Protein AF-A0A0G0KPV8-F1 (afdb_monomer)

Structure (mmCIF, N/CA/C/O backbone):
data_AF-A0A0G0KPV8-F1
#
_entry.id   AF-A0A0G0KPV8-F1
#
loop_
_atom_site.group_PDB
_atom_site.id
_atom_site.type_symbol
_atom_site.label_atom_id
_atom_site.label_alt_id
_atom_site.label_comp_id
_atom_site.label_asym_id
_atom_site.label_entity_id
_atom_site.label_seq_id
_atom_site.pdbx_PDB_ins_code
_atom_site.Cartn_x
_atom_site.Cartn_y
_atom_site.Cartn_z
_atom_site.occupancy
_atom_site.B_iso_or_equiv
_atom_site.auth_seq_id
_atom_site.auth_comp_id
_atom_site.auth_asym_id
_atom_site.auth_atom_id
_atom_site.pdbx_PDB_model_num
ATOM 1 N N . MET A 1 1 ? -15.717 16.623 8.808 1.00 37.78 1 MET A N 1
ATOM 2 C CA . MET A 1 1 ? -15.236 17.236 7.547 1.00 37.78 1 MET A CA 1
ATOM 3 C C . MET A 1 1 ? -15.168 16.130 6.508 1.00 37.78 1 MET A C 1
ATOM 5 O O . MET A 1 1 ? -14.520 15.136 6.810 1.00 37.78 1 MET A O 1
ATOM 9 N N . PRO A 1 2 ? -15.839 16.237 5.352 1.00 32.25 2 PRO A N 1
ATOM 10 C CA . PRO A 1 2 ? -15.746 15.210 4.321 1.00 32.25 2 PRO A CA 1
ATOM 11 C C . PRO A 1 2 ? -14.362 15.266 3.662 1.00 32.25 2 PRO A C 1
ATOM 13 O O . PRO A 1 2 ? -13.895 16.333 3.261 1.00 32.25 2 PRO A O 1
ATOM 16 N N . PHE A 1 3 ? -13.693 14.118 3.597 1.00 34.88 3 PHE A N 1
ATOM 17 C CA . PHE A 1 3 ? -12.403 13.953 2.938 1.00 34.88 3 PHE A CA 1
ATOM 18 C C . PHE A 1 3 ? -12.666 13.779 1.438 1.00 34.88 3 PHE A C 1
ATOM 20 O O . PHE A 1 3 ? -13.140 12.733 1.004 1.00 34.88 3 PHE A O 1
ATOM 27 N N . PHE A 1 4 ? -12.422 14.819 0.640 1.00 32.41 4 PHE A N 1
ATOM 28 C CA . PHE A 1 4 ? -12.480 14.699 -0.816 1.00 32.41 4 PHE A CA 1
ATOM 29 C C . PHE A 1 4 ? -11.115 14.223 -1.333 1.00 32.41 4 PHE A C 1
ATOM 31 O O . PHE A 1 4 ? -10.108 14.876 -1.039 1.00 32.41 4 PHE A O 1
ATOM 38 N N . PRO A 1 5 ? -11.039 13.118 -2.098 1.00 35.03 5 PRO A N 1
ATOM 39 C CA . PRO A 1 5 ? -9.805 12.758 -2.779 1.00 35.03 5 PRO A CA 1
ATOM 40 C C . PRO A 1 5 ? -9.482 13.826 -3.840 1.00 35.03 5 PRO A C 1
ATOM 42 O O . PRO A 1 5 ? -10.398 14.347 -4.482 1.00 35.03 5 PRO A O 1
ATOM 45 N N . PRO A 1 6 ? -8.203 14.183 -4.044 1.00 35.88 6 PRO A N 1
ATOM 46 C CA . PRO A 1 6 ? -7.834 15.152 -5.065 1.00 35.88 6 PRO A CA 1
ATOM 47 C C . PRO A 1 6 ? -8.181 14.606 -6.456 1.00 35.88 6 PRO A C 1
ATOM 49 O O . PRO A 1 6 ? -7.718 13.539 -6.858 1.00 35.88 6 PRO A O 1
ATOM 52 N N . THR A 1 7 ? -8.998 15.356 -7.196 1.00 36.56 7 THR A N 1
ATOM 53 C CA . THR A 1 7 ? -9.322 15.091 -8.600 1.00 36.56 7 THR A CA 1
ATOM 54 C C . THR A 1 7 ? -8.047 15.171 -9.438 1.00 36.56 7 THR A C 1
ATOM 56 O O . THR A 1 7 ? -7.501 16.254 -9.648 1.00 36.56 7 THR A O 1
ATOM 59 N N . ILE A 1 8 ? -7.563 14.028 -9.928 1.00 40.00 8 ILE A N 1
ATOM 60 C CA . ILE A 1 8 ? -6.449 13.975 -10.879 1.00 40.00 8 ILE A CA 1
ATOM 61 C C . ILE A 1 8 ? -6.999 14.329 -12.264 1.00 40.00 8 ILE A C 1
ATOM 63 O O . ILE A 1 8 ? -7.727 13.550 -12.879 1.00 40.00 8 ILE A O 1
ATOM 67 N N . ILE A 1 9 ? -6.668 15.525 -12.749 1.00 34.44 9 ILE A N 1
ATOM 68 C CA . ILE A 1 9 ? -6.967 15.957 -14.117 1.00 34.44 9 ILE A CA 1
ATOM 69 C C . ILE A 1 9 ? -5.923 15.321 -15.042 1.00 34.44 9 ILE A C 1
ATOM 71 O O . ILE A 1 9 ? -4.773 15.751 -15.074 1.00 34.44 9 ILE A O 1
ATOM 75 N N . PHE A 1 10 ? -6.319 14.304 -15.808 1.00 35.56 10 PHE A N 1
ATOM 76 C CA . PHE A 1 10 ? -5.518 13.807 -16.927 1.00 35.56 10 PHE A CA 1
ATOM 77 C C . PHE A 1 10 ? -5.703 14.750 -18.118 1.00 35.56 10 PHE A C 1
ATOM 79 O O . PHE A 1 10 ? -6.682 14.662 -18.857 1.00 35.56 10 PHE A O 1
ATOM 86 N N . SER A 1 11 ? -4.775 15.688 -18.300 1.00 38.69 11 SER A N 1
ATOM 87 C CA . SER A 1 11 ? -4.678 16.461 -19.535 1.00 38.69 11 SER A CA 1
ATOM 88 C C . SER A 1 11 ? -4.129 15.565 -20.647 1.00 38.69 11 SER A C 1
ATOM 90 O O . SER A 1 11 ? -2.937 15.264 -20.691 1.00 38.69 11 SER A O 1
ATOM 92 N N . SER A 1 12 ? -5.012 15.126 -21.537 1.00 43.44 12 SER A N 1
ATOM 93 C CA . SER A 1 12 ? -4.695 14.331 -22.722 1.00 43.44 12 SER A CA 1
ATOM 94 C C . SER A 1 12 ? -3.884 15.144 -23.742 1.00 43.44 12 SER A C 1
ATOM 96 O O . SER A 1 12 ? -4.461 15.789 -24.616 1.00 43.44 12 SER A O 1
ATOM 98 N N . SER A 1 13 ? -2.551 15.092 -23.686 1.00 43.19 13 SER A N 1
ATOM 99 C CA . SER A 1 13 ? -1.697 15.436 -24.834 1.00 43.19 13 SER A CA 1
ATOM 100 C C . SER A 1 13 ? -0.900 14.208 -25.279 1.00 43.19 13 SER A C 1
ATOM 102 O O . SER A 1 13 ? 0.164 13.893 -24.753 1.00 43.19 13 SER A O 1
ATOM 104 N N . LEU A 1 14 ? -1.461 13.506 -26.261 1.00 44.09 14 LEU A N 1
ATOM 105 C CA . LEU A 1 14 ? -0.892 12.369 -26.983 1.00 44.09 14 LEU A CA 1
ATOM 106 C C . LEU A 1 14 ? 0.286 12.792 -27.887 1.00 44.09 14 LEU A C 1
ATOM 108 O O . LEU A 1 14 ? 0.075 12.877 -29.090 1.00 44.09 14 LEU A O 1
ATOM 112 N N . ILE A 1 15 ? 1.507 13.041 -27.384 1.00 41.22 15 ILE A N 1
ATOM 113 C CA . ILE A 1 15 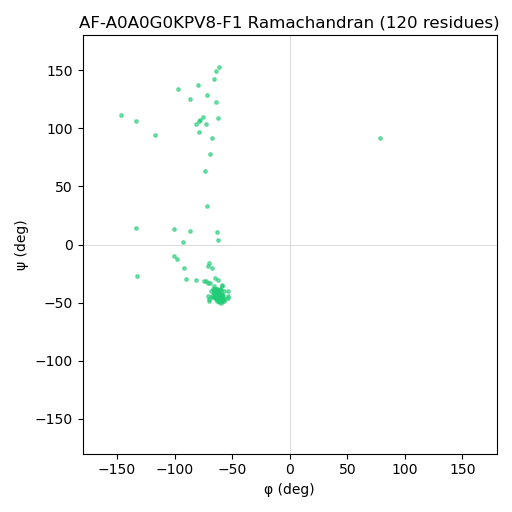? 2.725 13.075 -28.236 1.00 41.22 15 ILE A CA 1
ATOM 114 C C . ILE A 1 15 ? 3.978 12.554 -27.480 1.00 41.22 15 ILE A C 1
ATOM 116 O O . ILE A 1 15 ? 4.530 13.216 -26.606 1.00 41.22 15 ILE A O 1
ATOM 120 N N . SER A 1 16 ? 4.471 11.385 -27.919 1.00 40.62 16 SER A N 1
ATOM 121 C CA . SER A 1 16 ? 5.710 10.652 -27.554 1.00 40.62 16 SER A CA 1
ATOM 122 C C . SER A 1 16 ? 5.715 9.844 -26.234 1.00 40.62 16 SER A C 1
ATOM 124 O O . SER A 1 16 ? 6.117 10.304 -25.170 1.00 40.62 16 SER A O 1
ATOM 126 N N . ASN A 1 17 ? 5.354 8.559 -26.334 1.00 49.47 17 ASN A N 1
ATOM 127 C CA . ASN A 1 17 ? 5.237 7.585 -25.231 1.00 49.47 17 ASN A CA 1
ATOM 128 C C . ASN A 1 17 ? 6.544 7.243 -24.467 1.00 49.47 17 ASN A C 1
ATOM 130 O O . ASN A 1 17 ? 6.559 6.306 -23.675 1.00 49.47 17 ASN A O 1
ATOM 134 N N . SER A 1 18 ? 7.648 7.966 -24.673 1.00 50.09 18 SER A N 1
ATOM 135 C CA . SER A 1 18 ? 8.922 7.715 -23.976 1.00 50.09 18 SER A CA 1
ATOM 136 C C . SER A 1 18 ? 9.589 8.964 -23.403 1.00 50.09 18 SER A C 1
ATOM 138 O O . SER A 1 18 ? 10.293 8.855 -22.399 1.00 50.09 18 SER A O 1
ATOM 140 N N . ALA A 1 19 ? 9.361 10.153 -23.976 1.00 51.62 19 ALA A N 1
ATOM 141 C CA . ALA A 1 19 ? 10.082 11.357 -23.562 1.00 51.62 19 ALA A CA 1
ATOM 142 C C . ALA A 1 19 ? 9.618 11.880 -22.194 1.00 51.62 19 ALA A C 1
ATOM 144 O O . ALA A 1 19 ? 10.437 12.397 -21.437 1.00 51.62 19 ALA A O 1
ATOM 145 N N . ASN A 1 20 ? 8.341 11.684 -21.842 1.00 66.06 20 ASN A N 1
ATOM 146 C CA . ASN A 1 20 ? 7.797 12.151 -20.563 1.00 66.06 20 ASN A CA 1
ATOM 147 C C . ASN A 1 20 ? 7.683 11.062 -19.487 1.00 66.06 20 ASN A C 1
ATOM 149 O O . ASN A 1 20 ? 7.472 11.371 -18.318 1.00 66.06 20 ASN A O 1
ATOM 153 N N . PHE A 1 21 ? 7.881 9.788 -19.847 1.00 68.69 21 PHE A N 1
ATOM 154 C CA . PHE A 1 21 ? 7.691 8.676 -18.913 1.00 68.69 21 PHE A CA 1
ATOM 155 C C . PHE A 1 21 ? 8.580 8.799 -17.676 1.00 68.69 21 PHE A C 1
ATOM 157 O O . PHE A 1 21 ? 8.111 8.599 -16.563 1.00 68.69 21 PHE A O 1
ATOM 164 N N . ASN A 1 22 ? 9.854 9.166 -17.839 1.00 70.44 22 ASN A N 1
ATOM 165 C CA . ASN A 1 22 ? 10.748 9.300 -16.691 1.00 70.44 22 ASN A CA 1
ATOM 166 C C . ASN A 1 22 ? 10.319 10.429 -15.743 1.00 70.44 22 ASN A C 1
ATOM 168 O O . ASN A 1 22 ? 10.365 10.227 -14.534 1.00 70.44 22 ASN A O 1
ATOM 172 N N . ALA A 1 23 ? 9.877 11.576 -16.264 1.00 73.00 23 ALA A N 1
ATOM 173 C CA . ALA A 1 23 ? 9.429 12.696 -15.438 1.00 73.00 23 ALA A CA 1
ATOM 174 C C . ALA A 1 23 ? 8.099 12.384 -14.730 1.00 73.00 23 ALA A C 1
ATOM 176 O O . ALA A 1 23 ? 7.994 12.551 -13.514 1.00 73.00 23 ALA A O 1
ATOM 177 N N . GLU A 1 24 ? 7.117 11.848 -15.461 1.00 75.81 24 GLU A N 1
ATOM 178 C CA . GLU A 1 24 ? 5.818 11.442 -14.912 1.00 75.81 24 GLU A CA 1
ATOM 179 C C . GLU A 1 24 ? 5.959 10.318 -13.878 1.00 75.81 24 GLU A C 1
ATOM 181 O O . GLU A 1 24 ? 5.386 10.401 -12.793 1.00 75.81 24 GLU A O 1
ATOM 186 N N . LYS A 1 25 ? 6.792 9.306 -14.159 1.00 79.19 25 LYS A N 1
ATOM 187 C CA . LYS A 1 25 ? 7.123 8.223 -13.222 1.00 79.19 25 LYS A CA 1
ATOM 188 C C . LYS A 1 25 ? 7.742 8.768 -11.942 1.00 79.19 25 LYS A C 1
ATOM 190 O O . LYS A 1 25 ? 7.325 8.370 -10.860 1.00 79.19 25 LYS A O 1
ATOM 195 N N . VAL A 1 26 ? 8.742 9.648 -12.047 1.00 78.38 26 VAL A N 1
ATOM 196 C CA . VAL A 1 26 ? 9.411 10.232 -10.872 1.00 78.38 26 VAL A CA 1
ATOM 197 C C . VAL A 1 26 ? 8.399 11.000 -10.026 1.00 78.38 26 V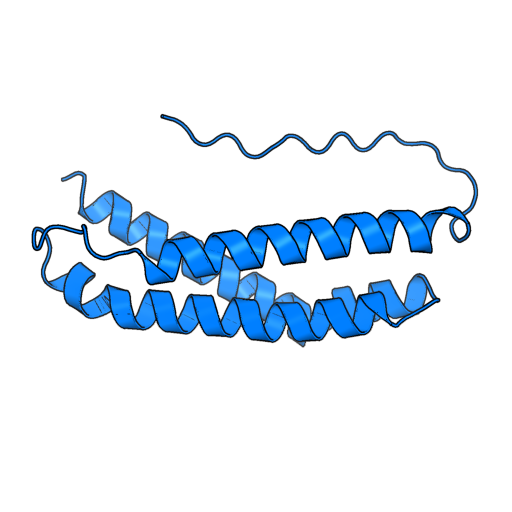AL A C 1
ATOM 199 O O . VAL A 1 26 ? 8.332 10.776 -8.820 1.00 78.38 26 VAL A O 1
ATOM 202 N N . SER A 1 27 ? 7.567 11.838 -10.648 1.00 80.38 27 SER A N 1
ATOM 203 C CA . SER A 1 27 ? 6.517 12.575 -9.942 1.00 80.38 27 SER A CA 1
ATOM 204 C C . SER A 1 27 ? 5.527 11.636 -9.248 1.00 80.38 27 SER A C 1
ATOM 206 O O . SER A 1 27 ? 5.279 11.788 -8.056 1.00 80.38 27 SER A O 1
ATOM 208 N N . ALA A 1 28 ? 4.995 10.639 -9.961 1.00 80.31 28 ALA A N 1
ATOM 209 C CA . ALA A 1 28 ? 4.004 9.706 -9.429 1.00 80.31 28 ALA A CA 1
ATOM 210 C C . ALA A 1 28 ? 4.564 8.825 -8.300 1.00 80.31 28 ALA A C 1
ATOM 212 O O . ALA A 1 28 ? 3.933 8.694 -7.252 1.00 80.31 28 ALA A O 1
ATOM 213 N N . VAL A 1 29 ? 5.768 8.261 -8.471 1.00 81.25 29 VAL A N 1
ATOM 214 C CA . VAL A 1 29 ? 6.441 7.471 -7.426 1.00 81.25 29 VAL A CA 1
ATOM 215 C C . VAL A 1 29 ? 6.705 8.330 -6.191 1.00 81.25 29 VAL A C 1
ATOM 217 O O . VAL A 1 29 ? 6.464 7.867 -5.079 1.00 8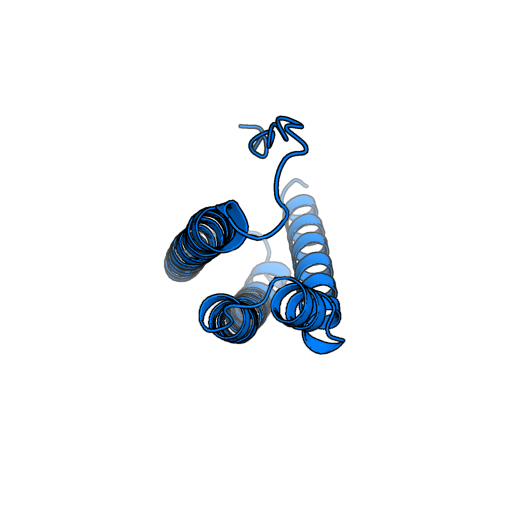1.25 29 VAL A O 1
ATOM 220 N N . ASN A 1 30 ? 7.144 9.580 -6.362 1.00 82.00 30 ASN A N 1
ATOM 221 C CA . ASN A 1 30 ? 7.379 10.484 -5.238 1.00 82.00 30 ASN A CA 1
ATOM 222 C C . ASN A 1 30 ? 6.083 10.812 -4.493 1.00 82.00 30 ASN A C 1
ATOM 224 O O . ASN A 1 30 ? 6.058 10.702 -3.271 1.00 82.00 30 ASN A O 1
ATOM 228 N N . THR A 1 31 ? 4.993 11.133 -5.200 1.00 84.75 31 THR A N 1
ATOM 229 C CA . THR A 1 31 ? 3.682 11.354 -4.571 1.00 84.75 31 THR A CA 1
ATOM 230 C C . THR A 1 31 ? 3.255 10.141 -3.748 1.00 84.75 31 THR A C 1
ATOM 232 O O . THR A 1 31 ? 2.887 10.295 -2.587 1.00 84.75 31 THR A O 1
ATOM 235 N N . LEU A 1 32 ? 3.367 8.930 -4.303 1.00 82.00 32 LEU A N 1
ATOM 236 C CA . LEU A 1 32 ? 3.005 7.701 -3.594 1.00 82.00 32 LEU A CA 1
ATOM 237 C C . LEU A 1 32 ? 3.893 7.454 -2.365 1.00 82.00 32 LEU A C 1
ATOM 239 O O . LEU A 1 32 ? 3.382 7.098 -1.303 1.00 82.00 32 LEU A O 1
ATOM 243 N N . LYS A 1 33 ? 5.206 7.697 -2.474 1.00 79.06 33 LYS A N 1
ATOM 244 C CA . LYS A 1 33 ? 6.142 7.585 -1.347 1.00 79.06 33 LYS A CA 1
ATOM 245 C C . LYS A 1 33 ? 5.822 8.577 -0.233 1.00 79.06 33 LYS A C 1
ATOM 247 O O . LYS A 1 33 ? 5.767 8.169 0.924 1.00 79.06 33 LYS A O 1
ATOM 252 N N . THR A 1 34 ? 5.539 9.834 -0.567 1.00 81.75 34 THR A N 1
ATOM 253 C CA . THR A 1 34 ? 5.160 10.858 0.415 1.00 81.75 34 THR A CA 1
ATOM 254 C C . THR A 1 34 ? 3.816 10.543 1.074 1.00 81.75 34 THR A C 1
ATOM 256 O O . THR A 1 34 ? 3.689 10.665 2.291 1.00 81.75 34 THR A O 1
ATOM 259 N N . THR A 1 35 ? 2.815 10.088 0.312 1.00 78.88 35 THR A N 1
ATOM 260 C CA . THR A 1 35 ? 1.524 9.656 0.874 1.00 78.88 35 THR A CA 1
ATOM 261 C C . THR A 1 35 ? 1.703 8.503 1.860 1.00 78.88 35 THR A C 1
ATOM 263 O O . THR A 1 35 ? 1.116 8.528 2.940 1.00 78.88 35 THR A O 1
ATOM 266 N N . ARG A 1 36 ? 2.556 7.528 1.529 1.00 80.25 36 ARG A N 1
ATOM 267 C CA . ARG A 1 36 ? 2.922 6.420 2.420 1.00 80.25 36 ARG A CA 1
ATOM 268 C C . ARG A 1 36 ? 3.598 6.910 3.701 1.00 80.25 36 ARG A C 1
ATOM 270 O O . ARG A 1 36 ? 3.208 6.492 4.784 1.00 80.25 36 ARG A O 1
ATOM 277 N N . GLU A 1 37 ? 4.603 7.776 3.591 1.00 80.94 37 GLU A N 1
ATOM 278 C CA . GLU A 1 37 ? 5.330 8.330 4.745 1.00 80.94 37 GLU A CA 1
ATOM 279 C C . GLU A 1 37 ? 4.396 9.065 5.702 1.00 80.94 37 GLU A C 1
ATOM 281 O O . GLU A 1 37 ? 4.444 8.839 6.911 1.00 80.94 37 GLU A O 1
ATOM 286 N N . LYS A 1 38 ? 3.487 9.875 5.151 1.00 78.50 38 LYS A N 1
ATOM 287 C CA . LYS A 1 38 ? 2.441 10.534 5.930 1.00 78.50 38 LYS A CA 1
ATOM 288 C C . LYS A 1 38 ? 1.522 9.514 6.610 1.00 78.50 38 LYS A C 1
ATOM 290 O O . LYS A 1 38 ? 1.328 9.595 7.815 1.00 78.50 38 LYS A O 1
ATOM 295 N N . GLY A 1 39 ? 1.029 8.519 5.868 1.00 72.38 39 GLY A N 1
ATOM 296 C CA . GLY A 1 39 ? 0.159 7.475 6.415 1.00 72.38 39 GLY A CA 1
ATOM 297 C C . GLY A 1 39 ? 0.814 6.658 7.535 1.00 72.38 39 GLY A C 1
ATOM 298 O O . GLY A 1 39 ? 0.159 6.344 8.523 1.00 72.38 39 GLY A O 1
ATOM 299 N N . LEU A 1 40 ? 2.109 6.347 7.426 1.00 75.38 40 LEU A N 1
ATOM 300 C CA . LEU A 1 40 ? 2.870 5.684 8.492 1.00 75.38 40 LEU A CA 1
ATOM 301 C C . LEU A 1 40 ? 3.016 6.573 9.733 1.00 75.38 40 LEU A C 1
ATOM 303 O O . LEU A 1 40 ? 2.843 6.091 10.850 1.00 75.38 40 LEU A O 1
ATOM 307 N N . SER A 1 41 ? 3.278 7.868 9.549 1.00 74.75 41 SER A N 1
ATOM 308 C CA . SER A 1 41 ? 3.352 8.822 10.660 1.00 74.75 41 SER A CA 1
ATOM 309 C C . SER A 1 41 ? 2.006 8.984 11.380 1.00 74.75 41 SER A C 1
ATOM 311 O O . SER A 1 41 ? 1.966 9.058 12.610 1.00 74.75 41 SER A O 1
ATOM 313 N N . ASP A 1 42 ? 0.899 8.978 10.635 1.00 69.50 42 ASP A N 1
ATOM 314 C CA . ASP A 1 42 ? -0.455 9.032 11.195 1.00 69.50 42 ASP A CA 1
ATOM 315 C C . ASP A 1 42 ? -0.762 7.766 12.026 1.00 69.50 42 ASP A C 1
ATOM 317 O O . ASP A 1 42 ? -1.320 7.857 13.122 1.00 69.50 42 ASP A O 1
ATOM 321 N N . ILE A 1 43 ? -0.325 6.589 11.554 1.00 66.56 43 ILE A N 1
ATOM 322 C CA . ILE A 1 43 ? -0.432 5.307 12.276 1.00 66.56 43 ILE A CA 1
ATOM 323 C C . ILE A 1 43 ? 0.354 5.330 13.590 1.00 66.56 43 ILE A C 1
ATOM 325 O O . ILE A 1 43 ? -0.154 4.867 14.606 1.00 66.56 43 ILE A O 1
ATOM 329 N N . GLU A 1 44 ? 1.578 5.859 13.606 1.00 66.44 44 GLU A N 1
ATOM 330 C CA . GLU A 1 44 ? 2.436 5.870 14.803 1.00 66.44 44 GLU A CA 1
ATOM 331 C C . GLU A 1 44 ? 1.893 6.773 15.929 1.00 66.44 44 GLU A C 1
ATOM 333 O O . GLU A 1 44 ? 2.201 6.559 17.105 1.00 66.44 44 GLU A O 1
ATOM 338 N N . ASN A 1 45 ? 1.011 7.722 15.596 1.00 62.84 45 ASN A N 1
ATOM 339 C CA . ASN A 1 45 ? 0.427 8.697 16.519 1.00 62.84 45 ASN A CA 1
ATOM 340 C C . ASN A 1 45 ? -1.000 8.358 17.005 1.00 62.84 45 ASN A C 1
ATOM 342 O O . ASN A 1 45 ? -1.646 9.200 17.629 1.00 62.84 45 ASN A O 1
ATOM 346 N N . TYR A 1 46 ? -1.499 7.129 16.808 1.00 58.09 46 TYR A N 1
ATOM 347 C CA . TYR A 1 46 ? -2.893 6.724 17.093 1.00 58.09 46 TYR A CA 1
ATOM 348 C C . TYR A 1 46 ? -3.373 6.814 18.566 1.00 58.09 46 TYR A C 1
ATOM 350 O O . TYR A 1 46 ? -4.501 6.423 18.876 1.00 58.09 46 TYR A O 1
ATOM 358 N N . LYS A 1 47 ? -2.556 7.314 19.504 1.00 56.81 47 LYS A N 1
ATOM 359 C CA . LYS A 1 47 ? -2.771 7.266 20.968 1.00 56.81 47 LYS A CA 1
ATOM 360 C C . LYS A 1 47 ? -3.882 8.181 21.516 1.00 56.81 47 LYS A C 1
ATOM 362 O O . LYS A 1 47 ? -3.788 8.653 22.646 1.00 56.81 47 LYS A O 1
ATOM 367 N N . VAL A 1 48 ? -4.957 8.404 20.766 1.00 54.62 48 VAL A N 1
ATOM 368 C CA . VAL A 1 48 ? -6.119 9.181 21.231 1.00 54.62 48 VAL A CA 1
ATOM 369 C C . VAL A 1 48 ? -7.454 8.500 20.919 1.00 54.62 48 VAL A C 1
ATOM 371 O O . VAL A 1 48 ? -8.493 9.139 21.029 1.00 54.62 48 VAL A O 1
ATOM 374 N N . ILE A 1 49 ? -7.469 7.211 20.554 1.00 55.97 49 ILE A N 1
ATOM 375 C CA . ILE A 1 49 ? -8.731 6.467 20.433 1.00 55.97 49 ILE A CA 1
ATOM 376 C C . ILE A 1 49 ? -9.209 6.146 21.855 1.00 55.97 49 ILE A C 1
ATOM 378 O O . ILE A 1 49 ? -8.565 5.344 22.543 1.00 55.97 49 ILE A O 1
ATOM 382 N N . PRO A 1 50 ? -10.293 6.777 22.344 1.00 54.88 50 PRO A N 1
ATOM 383 C CA . PRO A 1 50 ? -10.808 6.471 23.664 1.00 54.88 50 PRO A CA 1
ATOM 384 C C . PRO A 1 50 ? -11.284 5.013 23.669 1.00 54.88 50 PRO A C 1
ATOM 386 O O . PRO A 1 50 ? -11.720 4.486 22.645 1.00 54.88 50 PRO A O 1
ATOM 389 N N . ASN A 1 51 ? -11.196 4.336 24.813 1.00 61.88 51 ASN A N 1
ATOM 390 C CA . ASN A 1 51 ? -11.635 2.946 24.964 1.00 61.88 51 ASN A CA 1
ATOM 391 C C . ASN A 1 51 ? -13.177 2.863 24.993 1.00 61.88 51 ASN A C 1
ATOM 393 O O . ASN A 1 51 ? -13.767 2.531 26.017 1.00 61.88 51 ASN A O 1
ATOM 397 N N . VAL A 1 52 ? -13.822 3.256 23.890 1.00 58.19 52 VAL A N 1
ATOM 398 C CA . VAL A 1 52 ? -15.284 3.280 23.726 1.00 58.19 52 VAL A CA 1
ATOM 399 C C . VAL A 1 52 ? -15.785 1.943 23.172 1.00 58.19 52 VAL A C 1
ATOM 401 O O . VAL A 1 52 ? -16.881 1.508 23.507 1.00 58.19 52 VAL A O 1
ATOM 404 N N . ASN A 1 53 ? -14.954 1.245 22.387 1.00 67.06 53 ASN A N 1
ATOM 405 C CA . ASN A 1 53 ? -15.265 -0.060 21.808 1.00 67.06 53 ASN A CA 1
ATOM 406 C C . ASN A 1 53 ? -14.084 -1.034 21.994 1.00 67.06 53 ASN A C 1
ATOM 408 O O . ASN A 1 53 ? -13.054 -0.935 21.323 1.00 67.06 53 ASN A O 1
ATOM 412 N N . LYS A 1 54 ? -14.245 -1.988 22.922 1.00 73.56 54 LYS A N 1
ATOM 413 C CA . LYS A 1 54 ? -13.218 -2.980 23.292 1.00 73.56 54 LYS A CA 1
ATOM 414 C C . LYS A 1 54 ? -12.833 -3.897 22.125 1.00 73.56 54 LYS A C 1
ATOM 416 O O . LYS A 1 54 ? -11.698 -4.362 22.065 1.00 73.56 54 LYS A O 1
ATOM 421 N N . GLU A 1 55 ? -13.764 -4.165 21.214 1.00 74.81 55 GLU A N 1
ATOM 422 C CA . GLU A 1 55 ? -13.531 -5.021 20.050 1.00 74.81 55 GLU A CA 1
ATOM 423 C C . GLU A 1 55 ? -12.604 -4.328 19.045 1.00 74.81 55 GLU A C 1
ATOM 425 O O . GLU A 1 55 ? -11.568 -4.887 18.680 1.00 74.81 55 GLU A O 1
ATOM 430 N N . LEU A 1 56 ? -12.889 -3.063 18.716 1.00 73.44 56 LEU A N 1
ATOM 431 C CA . LEU A 1 56 ? -12.008 -2.237 17.888 1.00 73.44 56 LEU A CA 1
ATOM 432 C C . LEU A 1 56 ? -10.643 -2.028 18.545 1.00 73.44 56 LEU A C 1
ATOM 434 O O . LEU A 1 56 ? -9.619 -2.165 17.883 1.00 73.44 56 LEU A O 1
ATOM 438 N N . TYR A 1 57 ? -10.606 -1.742 19.849 1.00 74.06 57 TYR A N 1
ATOM 439 C CA . TYR A 1 57 ? -9.347 -1.558 20.572 1.00 74.06 57 TYR A CA 1
ATOM 440 C C . TYR A 1 57 ? -8.431 -2.787 20.455 1.00 74.06 57 TYR A C 1
ATOM 442 O O . TYR A 1 57 ? -7.227 -2.650 20.245 1.00 74.06 57 TYR A O 1
ATOM 450 N N . ASN A 1 58 ? -9.003 -3.993 20.521 1.00 81.06 58 ASN A N 1
ATOM 451 C CA . ASN A 1 58 ? -8.259 -5.238 20.341 1.00 81.06 58 ASN A CA 1
ATOM 452 C C . ASN A 1 58 ? -7.879 -5.501 18.877 1.00 81.06 58 ASN A C 1
ATOM 454 O O . ASN A 1 58 ? -6.855 -6.132 18.620 1.00 81.06 58 ASN A O 1
ATOM 458 N N . ARG A 1 59 ? -8.694 -5.051 17.914 1.00 82.81 59 ARG A N 1
ATOM 459 C CA . ARG A 1 59 ? -8.459 -5.268 16.479 1.00 82.81 59 ARG A CA 1
ATOM 460 C C . ARG A 1 59 ? -7.456 -4.280 15.879 1.00 82.81 59 ARG A C 1
ATOM 462 O O . ARG A 1 59 ? -6.709 -4.642 14.971 1.00 82.81 59 ARG A O 1
ATOM 469 N N . LEU A 1 60 ? -7.392 -3.066 16.416 1.00 79.06 60 LEU A N 1
ATOM 470 C CA . LEU A 1 60 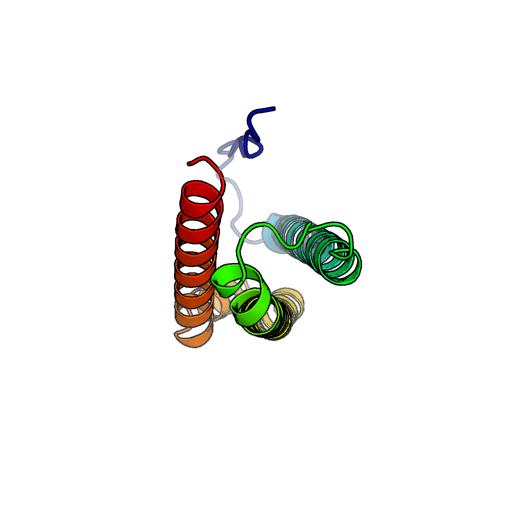? -6.585 -1.960 15.912 1.00 79.06 60 LEU A CA 1
ATOM 471 C C . LEU A 1 60 ? -5.090 -2.296 15.733 1.00 79.06 60 LEU A C 1
ATOM 473 O O . LEU A 1 60 ? -4.561 -1.981 14.668 1.00 79.06 60 LEU A O 1
ATOM 477 N N . PRO A 1 61 ? -4.391 -2.972 16.669 1.00 82.44 61 PRO A N 1
ATOM 478 C CA . PRO A 1 61 ? -2.986 -3.331 16.465 1.00 82.44 61 PRO A CA 1
ATOM 479 C C . PRO A 1 61 ? -2.761 -4.204 15.223 1.00 82.44 61 PRO A C 1
ATOM 481 O O . PRO A 1 61 ? -1.761 -4.038 14.526 1.00 82.44 61 PRO A O 1
ATOM 484 N N . TYR A 1 62 ? -3.704 -5.102 14.921 1.00 85.31 62 TYR A N 1
ATOM 485 C CA . TYR A 1 62 ? -3.637 -5.966 13.743 1.00 85.31 62 TYR A CA 1
ATOM 486 C C . TYR A 1 62 ? -3.866 -5.171 12.458 1.00 85.31 62 TYR A C 1
ATOM 488 O O . TYR A 1 62 ? -3.082 -5.308 11.525 1.00 85.31 62 TYR A O 1
ATOM 496 N N . LEU A 1 63 ? -4.860 -4.275 12.445 1.00 83.00 63 LEU A N 1
ATOM 497 C CA . LEU A 1 63 ? -5.122 -3.376 11.315 1.00 83.00 63 LEU A CA 1
ATOM 498 C C . LEU A 1 63 ? -3.911 -2.498 10.986 1.00 83.00 63 LEU A C 1
ATOM 500 O O . LEU A 1 63 ? -3.497 -2.417 9.831 1.00 83.00 63 LEU A O 1
ATOM 504 N N . LEU A 1 64 ? -3.299 -1.887 12.006 1.00 83.19 64 LEU A N 1
ATOM 505 C CA . LEU A 1 64 ? -2.117 -1.041 11.828 1.00 83.19 64 LEU A CA 1
ATOM 506 C C . LEU A 1 64 ? -0.911 -1.856 11.334 1.00 83.19 64 LEU A C 1
ATOM 508 O O . LEU A 1 64 ? -0.160 -1.388 10.478 1.00 83.19 64 LEU A O 1
ATOM 512 N N . SER A 1 65 ? -0.738 -3.085 11.832 1.00 86.88 65 SER A N 1
ATOM 513 C CA . SER A 1 65 ? 0.314 -3.996 11.366 1.00 86.88 65 SER A CA 1
ATOM 514 C C . SER A 1 65 ? 0.111 -4.423 9.910 1.00 86.88 65 SER A C 1
ATOM 516 O O . SER A 1 65 ? 1.064 -4.417 9.129 1.00 86.88 65 SER A O 1
ATOM 518 N N . ASP A 1 66 ? -1.113 -4.787 9.526 1.00 86.88 66 ASP A N 1
ATOM 519 C CA . ASP A 1 66 ? -1.432 -5.193 8.158 1.00 86.88 66 ASP A CA 1
ATOM 520 C C . ASP A 1 66 ? -1.269 -4.024 7.177 1.00 86.88 66 ASP A C 1
ATOM 522 O O . ASP A 1 66 ? -0.700 -4.207 6.097 1.00 86.88 66 ASP A O 1
ATOM 526 N N . LEU A 1 67 ? -1.677 -2.815 7.574 1.00 84.50 67 LEU A N 1
ATOM 527 C CA . LEU A 1 67 ? -1.486 -1.591 6.796 1.00 84.50 67 LEU A CA 1
ATOM 528 C C . LEU A 1 67 ? -0.001 -1.259 6.608 1.00 84.50 67 LEU A C 1
ATOM 530 O O . LEU A 1 67 ? 0.432 -0.980 5.488 1.00 84.50 67 LEU A O 1
ATOM 534 N N . LYS A 1 68 ? 0.803 -1.361 7.675 1.00 86.69 68 LYS A N 1
ATOM 535 C CA . LYS A 1 68 ? 2.257 -1.172 7.598 1.00 86.69 68 LYS A CA 1
ATOM 536 C C . LYS A 1 68 ? 2.905 -2.152 6.618 1.00 86.69 68 LYS A C 1
ATOM 538 O O . LYS A 1 68 ? 3.673 -1.721 5.761 1.00 86.69 68 LYS A O 1
ATOM 543 N N . ARG A 1 69 ? 2.550 -3.439 6.687 1.00 90.00 69 ARG A N 1
ATOM 544 C CA . ARG A 1 69 ? 3.056 -4.460 5.755 1.00 90.00 69 ARG A CA 1
ATOM 545 C C . ARG A 1 69 ? 2.697 -4.133 4.304 1.00 90.00 69 ARG A C 1
ATOM 547 O O . ARG A 1 69 ? 3.560 -4.206 3.434 1.00 90.00 69 ARG A O 1
ATOM 554 N N . VAL A 1 70 ? 1.446 -3.746 4.034 1.00 89.56 70 VAL A N 1
ATOM 555 C CA . VAL A 1 70 ? 1.015 -3.359 2.677 1.00 89.56 70 VAL A CA 1
ATOM 556 C C . VAL A 1 70 ? 1.848 -2.186 2.157 1.00 89.56 70 VAL A C 1
ATOM 558 O O . VAL A 1 70 ? 2.309 -2.229 1.019 1.00 89.56 70 VAL A O 1
ATOM 561 N N . TYR A 1 71 ? 2.107 -1.175 2.986 1.00 85.94 71 TYR A N 1
ATOM 562 C CA . TYR A 1 71 ? 2.941 -0.031 2.616 1.00 85.94 71 TYR A CA 1
ATOM 563 C C . TYR A 1 71 ? 4.407 -0.380 2.353 1.00 85.94 71 TYR A C 1
ATOM 565 O O . TYR A 1 71 ? 5.003 0.167 1.422 1.00 85.94 71 TYR A O 1
ATOM 573 N N . GLU A 1 72 ? 4.995 -1.275 3.142 1.00 89.38 72 GLU A N 1
ATOM 574 C CA . GLU A 1 72 ? 6.361 -1.758 2.921 1.00 89.38 72 GLU A CA 1
ATOM 575 C C . GLU A 1 72 ? 6.463 -2.509 1.586 1.00 89.38 72 GLU A C 1
ATOM 577 O O . GLU A 1 72 ? 7.308 -2.185 0.750 1.00 89.38 72 GLU A O 1
ATOM 582 N N . GLU A 1 73 ? 5.541 -3.436 1.325 1.00 91.94 73 GLU A N 1
ATOM 583 C CA . GLU A 1 73 ? 5.540 -4.219 0.090 1.00 91.94 73 GLU A CA 1
ATOM 584 C C . GLU A 1 73 ? 5.197 -3.386 -1.159 1.00 91.94 73 GLU A C 1
ATOM 586 O O . GLU A 1 73 ? 5.741 -3.638 -2.239 1.00 91.94 73 GLU A O 1
ATOM 591 N N . GLN A 1 74 ? 4.334 -2.371 -1.038 1.00 88.00 74 GLN A N 1
ATOM 592 C CA . GLN A 1 74 ? 4.079 -1.412 -2.117 1.00 88.00 74 GLN A CA 1
ATOM 593 C C . GLN A 1 74 ? 5.340 -0.618 -2.465 1.00 88.00 74 GLN A C 1
ATOM 595 O O . GLN A 1 74 ? 5.614 -0.398 -3.647 1.00 88.00 74 GLN A O 1
ATOM 600 N N . ASN A 1 75 ? 6.142 -0.230 -1.468 1.00 89.88 75 ASN A N 1
ATOM 601 C CA . ASN A 1 75 ? 7.383 0.496 -1.718 1.00 89.88 75 ASN A CA 1
ATOM 602 C C . ASN A 1 75 ? 8.385 -0.345 -2.525 1.00 89.88 75 ASN A C 1
ATOM 604 O O . ASN A 1 75 ? 8.997 0.176 -3.453 1.00 89.88 75 ASN A O 1
ATOM 608 N N . GLU A 1 76 ? 8.484 -1.652 -2.266 1.00 91.62 76 GLU A N 1
ATOM 609 C CA . GLU A 1 76 ? 9.324 -2.545 -3.078 1.00 91.62 76 GLU A CA 1
ATOM 610 C C . GLU A 1 76 ? 8.910 -2.568 -4.558 1.00 91.62 76 GLU A C 1
ATOM 612 O O . GLU A 1 76 ? 9.761 -2.623 -5.448 1.00 91.62 76 GLU A O 1
ATOM 617 N N . ILE A 1 77 ? 7.602 -2.552 -4.841 1.00 93.19 77 ILE A N 1
ATOM 618 C CA . ILE A 1 77 ? 7.086 -2.498 -6.215 1.00 93.19 77 ILE A CA 1
ATOM 619 C C . ILE A 1 77 ? 7.428 -1.151 -6.852 1.00 93.19 77 ILE A C 1
ATOM 621 O O . ILE A 1 77 ? 7.922 -1.113 -7.980 1.00 93.19 77 ILE A O 1
ATOM 625 N N . LEU A 1 78 ? 7.222 -0.050 -6.129 1.00 90.31 78 LEU A N 1
ATOM 626 C CA . LEU A 1 78 ? 7.517 1.292 -6.627 1.00 90.31 78 LEU A CA 1
ATOM 627 C C . LEU A 1 78 ? 9.014 1.513 -6.862 1.00 90.31 78 LEU A C 1
ATOM 629 O O . LEU A 1 78 ? 9.371 2.152 -7.847 1.00 90.31 78 LEU A O 1
ATOM 633 N N . ASP A 1 79 ? 9.891 0.943 -6.037 1.00 91.62 79 ASP A N 1
ATOM 634 C CA . ASP A 1 79 ? 11.343 1.003 -6.236 1.00 91.62 79 ASP A CA 1
ATOM 635 C C . ASP A 1 79 ? 11.776 0.255 -7.509 1.00 91.62 79 ASP A C 1
ATOM 637 O O . ASP A 1 79 ? 12.615 0.742 -8.277 1.00 91.62 79 ASP A O 1
ATOM 641 N N . LYS A 1 80 ? 11.146 -0.888 -7.810 1.00 91.69 80 LYS A N 1
ATOM 642 C CA . LYS A 1 80 ? 11.361 -1.615 -9.075 1.00 91.69 80 LYS A CA 1
ATOM 643 C C . LYS A 1 80 ? 10.895 -0.811 -10.291 1.00 91.69 80 LYS A C 1
ATOM 645 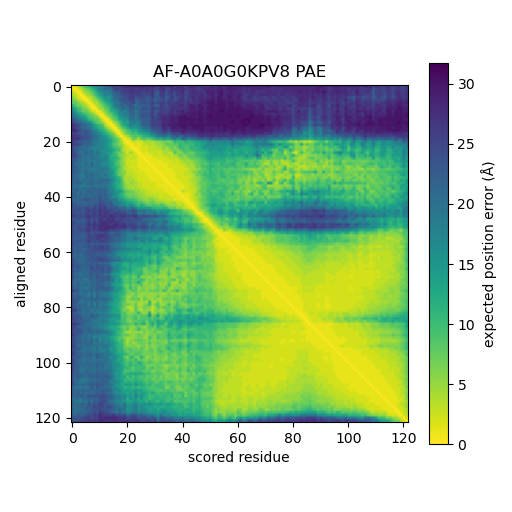O O . LYS A 1 80 ? 11.600 -0.742 -11.296 1.00 91.69 80 LYS A O 1
ATOM 650 N N . VAL A 1 81 ? 9.738 -0.155 -10.203 1.00 89.19 81 VAL A N 1
ATOM 651 C CA . VAL A 1 81 ? 9.264 0.741 -11.272 1.00 89.19 81 VAL A CA 1
ATOM 652 C C . VAL A 1 81 ? 10.215 1.927 -11.431 1.00 89.19 81 VAL A C 1
ATOM 654 O O . VAL A 1 81 ? 10.620 2.247 -12.545 1.00 89.19 81 VAL A O 1
ATOM 657 N N . TYR A 1 82 ? 10.624 2.554 -10.325 1.00 85.19 82 TYR A N 1
ATOM 658 C CA . TYR A 1 82 ? 11.486 3.735 -10.318 1.00 85.19 82 TYR A CA 1
ATOM 659 C C . TYR A 1 82 ? 12.832 3.486 -11.005 1.00 85.19 82 TYR A C 1
ATOM 661 O O . TYR A 1 82 ? 13.283 4.308 -11.807 1.00 85.19 82 TYR A O 1
ATOM 669 N N . THR A 1 83 ? 13.446 2.334 -10.735 1.00 90.56 83 THR A N 1
ATOM 670 C CA . THR A 1 83 ? 14.739 1.925 -11.311 1.00 90.56 83 THR A CA 1
ATOM 671 C C . THR A 1 83 ? 14.669 1.568 -12.797 1.00 90.56 83 THR A C 1
ATOM 673 O O . THR A 1 83 ? 15.684 1.613 -13.494 1.00 90.56 83 THR A O 1
ATOM 676 N N . THR A 1 84 ? 13.476 1.285 -13.312 1.00 88.25 84 THR A N 1
ATOM 677 C CA . THR A 1 84 ? 13.252 0.894 -14.703 1.00 88.25 84 THR A CA 1
ATOM 678 C C . THR A 1 84 ? 13.237 2.106 -15.640 1.00 88.25 84 THR A C 1
ATOM 680 O O . THR A 1 84 ? 12.623 3.129 -15.339 1.00 88.25 84 THR A O 1
ATOM 683 N N . LYS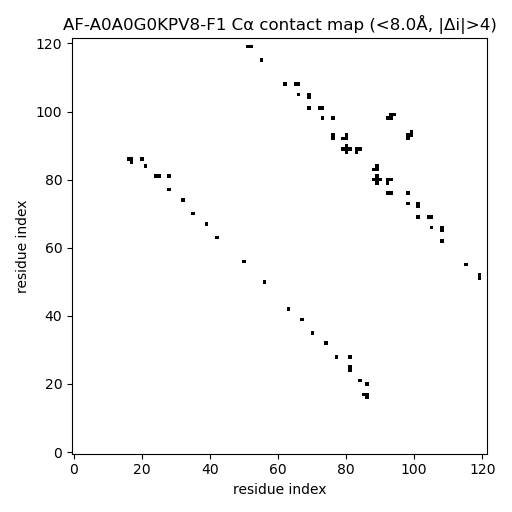 A 1 85 ? 13.886 2.011 -16.809 1.00 84.06 85 LYS A N 1
ATOM 684 C CA . LYS A 1 85 ? 13.895 3.080 -17.837 1.00 84.06 85 LYS A CA 1
ATOM 685 C C . LYS A 1 85 ? 12.879 2.863 -18.965 1.00 84.06 85 LYS A C 1
ATOM 687 O O . LYS A 1 85 ? 12.647 3.784 -19.742 1.00 84.06 85 LYS A O 1
ATOM 692 N N . SER A 1 86 ? 12.294 1.669 -19.053 1.00 88.56 86 SER A N 1
ATOM 693 C CA . SER A 1 86 ? 11.314 1.282 -20.068 1.00 88.56 86 SER A CA 1
ATOM 694 C C . SER A 1 86 ? 9.880 1.425 -19.553 1.00 88.56 86 SER A C 1
ATOM 696 O O . SER A 1 86 ? 9.554 0.979 -18.452 1.00 88.56 86 SER A O 1
ATOM 698 N N . TYR A 1 87 ? 9.017 2.030 -20.370 1.00 79.81 87 TYR A N 1
ATOM 699 C CA . TYR A 1 87 ? 7.586 2.136 -20.084 1.00 79.81 87 TYR A CA 1
ATOM 700 C C . TYR A 1 87 ? 6.937 0.752 -19.955 1.00 79.81 87 TYR A C 1
ATOM 702 O O . TYR A 1 87 ? 6.251 0.484 -18.970 1.00 79.81 87 TYR A O 1
ATOM 710 N N . ASP A 1 88 ? 7.204 -0.146 -20.905 1.00 88.25 88 ASP A N 1
ATOM 711 C CA . ASP A 1 88 ? 6.578 -1.472 -20.959 1.00 88.25 88 ASP A CA 1
ATOM 712 C C . ASP A 1 88 ? 6.998 -2.359 -19.782 1.00 88.25 88 ASP A C 1
ATOM 714 O O . ASP A 1 88 ? 6.179 -3.075 -19.201 1.00 88.25 88 ASP A O 1
ATOM 718 N N . GLU A 1 89 ? 8.264 -2.270 -19.371 1.00 87.12 89 GLU A N 1
ATOM 719 C CA . GLU A 1 89 ? 8.765 -2.975 -18.188 1.00 87.12 89 GLU A CA 1
ATOM 720 C C . GLU A 1 89 ? 8.140 -2.407 -16.906 1.00 87.12 89 GLU A C 1
ATOM 722 O O . GLU A 1 89 ? 7.662 -3.166 -16.061 1.00 87.12 89 GLU A O 1
ATOM 727 N N . GLY A 1 90 ? 8.056 -1.076 -16.781 1.00 88.31 90 GLY A N 1
ATOM 728 C CA . GLY A 1 90 ? 7.391 -0.422 -15.653 1.00 88.31 90 GLY A CA 1
ATOM 729 C C . GLY A 1 90 ? 5.912 -0.806 -15.550 1.00 88.31 90 GLY A C 1
ATOM 730 O O . GLY A 1 90 ? 5.426 -1.138 -14.468 1.00 88.31 90 GLY A O 1
ATOM 731 N N . LEU A 1 91 ? 5.207 -0.841 -16.684 1.00 89.69 91 LEU A N 1
ATOM 732 C CA . LEU A 1 91 ? 3.811 -1.261 -16.763 1.00 89.69 91 LEU A CA 1
ATOM 733 C C . LEU A 1 91 ? 3.635 -2.738 -16.390 1.00 89.69 91 LEU A C 1
ATOM 735 O O . LEU A 1 91 ? 2.679 -3.086 -15.698 1.00 89.69 91 LEU A O 1
ATOM 739 N N . THR A 1 92 ? 4.564 -3.597 -16.806 1.00 94.38 92 THR A N 1
ATOM 740 C CA . THR A 1 92 ? 4.568 -5.022 -16.447 1.00 94.38 92 THR A CA 1
ATOM 741 C C . THR A 1 92 ? 4.737 -5.215 -14.940 1.00 94.38 92 THR A C 1
ATOM 743 O O . THR A 1 92 ? 4.025 -6.018 -14.339 1.00 94.38 92 THR A O 1
ATOM 746 N N . ILE A 1 93 ? 5.614 -4.437 -14.296 1.00 91.94 93 ILE A N 1
ATOM 747 C CA . ILE A 1 93 ? 5.800 -4.466 -12.838 1.00 91.94 93 ILE A CA 1
ATOM 748 C C . ILE A 1 93 ? 4.520 -4.017 -12.116 1.00 91.94 93 ILE A C 1
ATOM 750 O O . ILE A 1 93 ? 4.070 -4.694 -11.188 1.00 91.94 93 ILE A O 1
ATOM 754 N N . LEU A 1 94 ? 3.900 -2.919 -12.561 1.00 89.69 94 LEU A N 1
ATOM 755 C CA . LEU A 1 94 ? 2.658 -2.393 -11.976 1.00 89.69 94 LEU A CA 1
ATOM 756 C C . LEU A 1 94 ? 1.459 -3.334 -12.152 1.00 89.69 94 LEU A C 1
ATOM 758 O O . LEU A 1 94 ? 0.563 -3.343 -11.314 1.00 89.69 94 LEU A O 1
ATOM 762 N N . LYS A 1 95 ? 1.444 -4.136 -13.220 1.00 92.06 95 LYS A N 1
ATOM 763 C CA . LYS A 1 95 ? 0.410 -5.147 -13.490 1.00 92.06 95 LYS A CA 1
ATOM 764 C C . LYS A 1 95 ? 0.751 -6.536 -12.949 1.00 92.06 95 LYS A C 1
ATOM 766 O O . LYS A 1 95 ? -0.007 -7.475 -13.179 1.00 92.06 95 LYS A O 1
ATOM 771 N N . SER A 1 96 ? 1.882 -6.688 -12.263 1.00 94.44 96 SER A N 1
ATOM 772 C CA . SER A 1 96 ? 2.297 -7.980 -11.720 1.00 94.44 96 SER A CA 1
ATOM 773 C C . SER A 1 96 ? 1.281 -8.518 -10.711 1.00 94.44 96 SER A C 1
ATOM 775 O O . SER A 1 96 ? 0.603 -7.758 -10.018 1.00 94.44 96 SER A O 1
ATOM 777 N N . GLU A 1 97 ? 1.217 -9.843 -10.575 1.00 94.94 97 GLU A N 1
ATOM 778 C CA . GLU A 1 97 ? 0.335 -10.507 -9.609 1.00 94.94 97 GLU A CA 1
ATOM 779 C C . GLU A 1 97 ? 0.534 -9.965 -8.184 1.00 94.94 97 GLU A C 1
ATOM 781 O O . GLU A 1 97 ? -0.437 -9.700 -7.476 1.00 94.94 97 GLU A O 1
ATOM 786 N N . LYS A 1 98 ? 1.790 -9.703 -7.787 1.00 91.81 98 LYS A 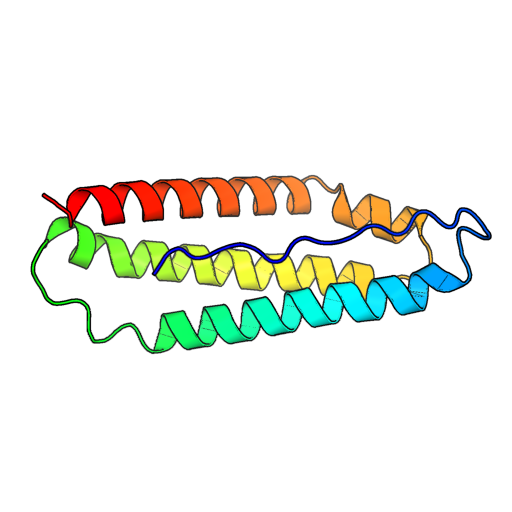N 1
ATOM 787 C CA . LYS A 1 98 ? 2.108 -9.085 -6.491 1.00 91.81 98 LYS A CA 1
ATOM 788 C C . LYS A 1 98 ? 1.477 -7.695 -6.358 1.00 91.81 98 LYS A C 1
ATOM 790 O O . LYS A 1 98 ? 0.878 -7.410 -5.326 1.00 91.81 98 LYS A O 1
ATOM 795 N N . ALA A 1 99 ? 1.572 -6.845 -7.381 1.00 89.62 99 ALA A N 1
ATOM 796 C CA . ALA A 1 99 ? 0.987 -5.504 -7.348 1.00 89.62 99 ALA A CA 1
ATOM 797 C C . ALA A 1 99 ? -0.550 -5.545 -7.251 1.00 89.62 99 ALA A C 1
ATOM 799 O O . ALA A 1 99 ? -1.135 -4.846 -6.425 1.00 89.62 99 ALA A O 1
ATOM 800 N N . VAL A 1 100 ? -1.203 -6.424 -8.018 1.00 91.75 100 VAL A N 1
ATOM 801 C CA . VAL A 1 100 ? -2.664 -6.624 -7.958 1.00 91.75 100 VAL A CA 1
ATOM 802 C C . VAL A 1 100 ? -3.099 -7.155 -6.588 1.00 91.75 100 VAL A C 1
ATOM 804 O O . VAL A 1 100 ? -4.087 -6.688 -6.015 1.00 91.75 100 VAL A O 1
ATOM 807 N N . LYS A 1 101 ? -2.338 -8.094 -6.018 1.00 92.81 101 LYS A N 1
ATOM 808 C CA . LYS A 1 101 ? -2.591 -8.624 -4.675 1.00 92.81 101 LYS A CA 1
ATOM 809 C C . LYS A 1 101 ? -2.475 -7.538 -3.606 1.00 92.81 101 LYS A C 1
ATOM 811 O O . LYS A 1 101 ? -3.330 -7.471 -2.729 1.00 92.81 101 LYS A O 1
ATOM 816 N N . LEU A 1 102 ? -1.474 -6.662 -3.696 1.00 91.12 102 LEU A N 1
ATOM 817 C CA . LEU A 1 102 ? -1.307 -5.544 -2.762 1.00 91.12 102 LEU A CA 1
ATOM 818 C C . LEU A 1 102 ? -2.449 -4.531 -2.851 1.00 91.12 102 LEU A C 1
ATOM 820 O O . LEU A 1 102 ? -2.919 -4.073 -1.813 1.00 91.12 102 LEU A O 1
ATOM 824 N N . LEU A 1 103 ? -2.936 -4.227 -4.058 1.00 89.06 103 LEU A N 1
ATOM 825 C CA . LEU A 1 103 ? -4.136 -3.402 -4.235 1.00 89.06 103 LEU A CA 1
ATOM 826 C C . LEU A 1 103 ? -5.358 -4.058 -3.587 1.00 89.06 103 LEU A C 1
ATOM 828 O O . LEU A 1 103 ? -6.085 -3.403 -2.852 1.00 89.06 103 LEU A O 1
ATOM 832 N N . THR A 1 104 ? -5.534 -5.366 -3.782 1.00 90.19 104 THR A N 1
ATOM 833 C CA . THR A 1 104 ? -6.633 -6.125 -3.163 1.00 90.19 104 THR A CA 1
ATOM 834 C C . THR A 1 104 ? -6.554 -6.085 -1.635 1.00 90.19 104 THR A C 1
ATOM 836 O O . THR A 1 104 ? -7.553 -5.840 -0.964 1.00 90.19 104 THR A O 1
ATOM 839 N N . MET A 1 105 ? -5.361 -6.287 -1.068 1.00 88.56 105 MET A N 1
ATOM 840 C CA . MET A 1 105 ? -5.140 -6.199 0.378 1.00 88.56 105 MET A CA 1
ATOM 841 C C . MET A 1 105 ? -5.433 -4.794 0.910 1.00 88.56 105 MET A C 1
ATOM 843 O O . MET A 1 105 ? -6.071 -4.665 1.950 1.00 88.56 105 MET A O 1
ATOM 847 N N . GLN A 1 106 ? -5.019 -3.750 0.188 1.00 86.31 106 GLN A N 1
ATOM 848 C CA . GLN A 1 106 ? -5.319 -2.369 0.552 1.00 86.31 106 GLN A CA 1
ATOM 849 C C . GLN A 1 106 ? -6.825 -2.088 0.522 1.00 86.31 106 GLN A C 1
ATOM 851 O O . GLN A 1 106 ? -7.343 -1.501 1.467 1.00 86.31 106 GLN A O 1
ATOM 856 N N . THR A 1 107 ? -7.539 -2.540 -0.514 1.00 88.19 107 THR A N 1
ATOM 857 C CA . THR A 1 107 ? -9.001 -2.416 -0.594 1.00 88.19 107 THR A CA 1
ATOM 858 C C . THR A 1 107 ? -9.681 -3.116 0.578 1.00 88.19 107 THR A C 1
ATOM 860 O O . THR A 1 107 ? -10.534 -2.519 1.224 1.00 88.19 107 THR A O 1
ATOM 863 N N . ASN A 1 108 ? -9.270 -4.342 0.907 1.00 85.94 108 ASN A N 1
ATOM 864 C CA . ASN A 1 108 ? -9.841 -5.075 2.038 1.00 85.94 108 ASN A CA 1
ATOM 865 C C . ASN A 1 108 ? -9.599 -4.361 3.373 1.00 85.94 108 ASN A C 1
ATOM 867 O O . ASN A 1 108 ? -10.498 -4.318 4.205 1.00 85.94 108 ASN A O 1
ATOM 871 N N . LEU A 1 109 ? -8.415 -3.768 3.566 1.00 87.00 109 LEU A N 1
ATOM 872 C CA . LEU A 1 109 ? -8.130 -2.976 4.761 1.00 87.00 109 LEU A CA 1
ATOM 873 C C . LEU A 1 109 ? -9.011 -1.729 4.835 1.00 87.00 109 LEU A C 1
ATOM 875 O O . LEU A 1 109 ? -9.550 -1.459 5.900 1.00 87.00 109 LEU A O 1
ATOM 879 N N . ILE A 1 110 ? -9.196 -1.000 3.728 1.00 83.94 110 ILE A N 1
ATOM 880 C CA . ILE A 1 110 ? -10.092 0.169 3.678 1.00 83.94 110 ILE A CA 1
ATOM 881 C C . ILE A 1 110 ? -11.514 -0.229 4.086 1.00 83.94 110 ILE A C 1
ATOM 883 O O . ILE A 1 110 ? -12.079 0.407 4.969 1.00 83.94 110 ILE A O 1
ATOM 887 N N . LEU A 1 111 ? -12.047 -1.316 3.520 1.00 84.69 111 LEU A N 1
ATOM 888 C CA . LEU A 1 111 ? -13.380 -1.821 3.864 1.00 84.69 111 LEU A CA 1
ATOM 889 C C . LEU A 1 111 ? -13.485 -2.223 5.343 1.00 84.69 111 LEU A C 1
ATOM 891 O O . LEU A 1 111 ? -14.502 -1.977 5.987 1.00 84.69 111 LEU A O 1
ATOM 895 N N . GLU A 1 112 ? -12.435 -2.829 5.906 1.00 84.31 112 GLU A N 1
ATOM 896 C CA . GLU A 1 112 ? -12.416 -3.177 7.328 1.00 84.31 112 GLU A CA 1
ATOM 897 C C . GLU A 1 112 ? -12.367 -1.920 8.215 1.00 84.31 112 GLU A C 1
ATOM 899 O O . GLU A 1 112 ? -13.073 -1.853 9.220 1.00 84.31 112 GLU A O 1
ATOM 904 N N . TYR A 1 113 ? -11.597 -0.895 7.835 1.00 80.81 113 TYR A N 1
ATOM 905 C CA . TYR A 1 113 ? -11.596 0.402 8.519 1.00 80.81 113 TYR A CA 1
ATOM 906 C C . TYR A 1 113 ? -12.969 1.082 8.473 1.00 80.81 113 TYR A C 1
ATOM 908 O O . TYR A 1 113 ? -13.424 1.571 9.506 1.00 80.81 113 TYR A O 1
ATOM 916 N N . GLU A 1 114 ? -13.634 1.092 7.314 1.00 78.81 114 GLU A N 1
ATOM 917 C CA . GLU A 1 114 ? -14.986 1.644 7.147 1.00 78.81 114 GLU A CA 1
ATOM 918 C C . GLU A 1 114 ? -15.988 0.938 8.067 1.00 78.81 114 GLU A C 1
ATOM 920 O O . GLU A 1 114 ? -16.676 1.604 8.840 1.00 78.81 114 GLU A O 1
ATOM 925 N N . TYR A 1 115 ? -15.981 -0.401 8.092 1.00 84.12 115 TYR A N 1
ATOM 926 C CA . TYR A 1 115 ? -16.806 -1.186 9.015 1.00 84.12 115 TYR A CA 1
ATOM 927 C C . TYR A 1 115 ? -16.601 -0.768 10.478 1.00 84.12 115 TYR A C 1
ATOM 929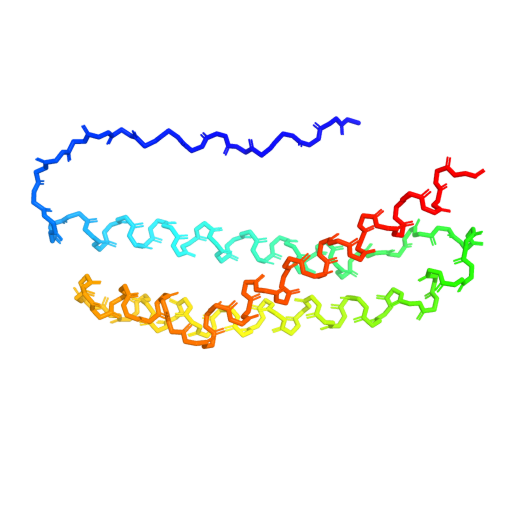 O O . TYR A 1 115 ? -17.563 -0.588 11.227 1.00 84.12 115 TYR A O 1
ATOM 937 N N . TRP A 1 116 ? -15.350 -0.604 10.913 1.00 75.81 116 TRP A N 1
ATOM 938 C CA . TRP A 1 116 ? -15.062 -0.226 12.295 1.00 75.81 116 TRP A CA 1
ATOM 939 C C . TRP A 1 116 ? -15.447 1.219 12.625 1.00 75.81 116 TRP A C 1
ATOM 941 O O . TRP A 1 116 ? -15.856 1.476 13.758 1.00 75.81 116 TRP A O 1
ATOM 951 N N . ILE A 1 117 ? -15.345 2.147 11.669 1.00 74.38 117 ILE A N 1
ATOM 952 C CA . ILE A 1 117 ? -15.825 3.528 11.829 1.00 74.38 117 ILE A CA 1
ATOM 953 C C . ILE A 1 117 ? -17.346 3.535 12.007 1.00 74.38 117 ILE A C 1
ATOM 955 O O . ILE A 1 117 ? -17.836 4.125 12.966 1.00 74.38 117 ILE A O 1
ATOM 959 N N . GLU A 1 118 ? -18.087 2.808 11.169 1.00 75.06 118 GLU A N 1
ATOM 960 C CA . GLU A 1 118 ? -19.548 2.690 11.289 1.00 75.06 118 GLU A CA 1
ATOM 961 C C . GLU A 1 118 ? -19.975 2.112 12.647 1.00 75.06 118 GLU A C 1
ATOM 963 O O . GLU A 1 118 ? -20.984 2.518 13.221 1.00 75.06 118 GLU A O 1
ATOM 968 N N . LYS A 1 119 ? -19.188 1.187 13.213 1.00 72.06 119 LYS A N 1
ATOM 969 C CA . LYS A 1 119 ? -19.430 0.629 14.555 1.00 72.06 119 LYS A CA 1
ATOM 970 C C . LYS A 1 119 ? -19.189 1.609 15.706 1.00 72.06 119 LYS A C 1
ATOM 972 O O . LYS A 1 119 ? -19.607 1.301 16.820 1.00 72.06 119 LYS A O 1
ATOM 977 N N . LEU A 1 120 ? -18.493 2.723 15.480 1.00 67.19 120 LEU A N 1
ATOM 978 C CA . LEU A 1 120 ? -18.268 3.772 16.481 1.00 67.19 120 LEU A CA 1
ATOM 979 C C . LEU A 1 120 ? -19.327 4.881 16.444 1.00 67.19 120 LEU A C 1
ATOM 981 O O . LEU A 1 120 ? -19.462 5.604 17.427 1.00 67.19 120 LEU A O 1
ATOM 985 N N . GLU A 1 121 ? -20.046 5.038 15.331 1.00 57.47 121 GLU A N 1
ATOM 986 C CA . GLU A 1 121 ? -21.066 6.083 15.140 1.00 57.47 121 GLU A CA 1
ATOM 987 C C . GLU A 1 121 ? -22.475 5.680 15.642 1.00 57.47 121 GLU A C 1
ATOM 989 O O . GLU A 1 121 ? -23.448 6.391 15.387 1.00 57.47 121 GLU A O 1
ATOM 994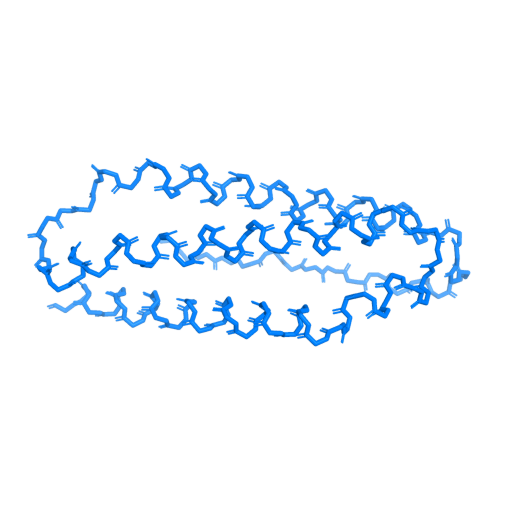 N N . LEU A 1 122 ? -22.584 4.571 16.389 1.00 45.22 122 LEU A N 1
ATOM 995 C CA . LEU A 1 122 ? -23.805 4.056 17.035 1.00 45.22 122 LEU A CA 1
ATOM 996 C C . LEU A 1 122 ? -23.703 4.110 18.564 1.00 45.22 122 LEU A C 1
ATOM 998 O O . LEU A 1 122 ? -24.750 4.371 19.199 1.00 45.22 122 LEU A O 1
#

Sequence (122 aa):
MPFFPPTIIFSSSLISNSANFNAEKVSAVNTLKTTREKGLSDIENYKVIPNVNKELYNRLPYLLSDLKRVYEEQNEILDKVYTTKSYDEGLTILKSEKAVKLLTMQTNLILEYEYWIEKLEL

Radius of gyration: 17.81 Å; Cα contacts (8 Å, |Δi|>4): 45; chains: 1; bounding box: 38×28×53 Å

pLDDT: mean 74.16, std 17.85, range [32.25, 94.94]

Solvent-accessible surface area (backbone atoms only — not comparable to full-atom values): 7424 Å² total; per-residue (Å²): 133,88,86,76,79,82,82,81,80,82,79,86,72,95,76,65,92,61,82,52,48,65,60,53,49,52,53,51,51,49,54,53,52,51,53,48,53,49,53,52,54,55,60,77,63,58,88,75,72,71,92,80,46,72,66,57,63,68,45,45,65,55,54,55,50,54,52,50,51,48,52,55,56,50,48,57,53,48,52,57,34,68,75,43,91,48,64,70,60,28,51,48,54,64,67,26,70,67,44,51,48,48,50,49,52,51,52,52,49,52,53,52,51,50,54,55,52,60,68,68,79,112

Foldseek 3Di:
DDDDDDDDDDPDDPDDPQPCCLVVLVVVLVVLVVVLVVVLVVLVPPPPPPPPDVVCVVCSVVLSVLSNVLSVLVNVLSVQLNPDNDPVSSVCSCPDPSNVVSVVSVVVSVVVVVVVVVVVVD

Mean predicted aligned error: 11.85 Å

Secondary structure (DSSP, 8-state):
---PPP--------S-TTTTHHHHHHHHHHHHHHHHHHHHHHHHT-TT--TT-HHHHHHHHHHHHHHHHHHHHHHHHHHHHHH---HHHHHHHHTSHHHHHHHHHHHHHHHHHHHHHHTT--

Organism: NCBI:txid1618547